Protein AF-A0A1T5EHQ6-F1 (afdb_monomer)

Secondary structure (DSSP, 8-state):
-EEE-TTT--EEE-SSPPP-S--SEEEEEEEEEETTTTEEEEEEEEEEE-TT--EEEEP-

pLDDT: mean 84.18, std 6.43, range [59.72, 92.5]

Organism: NCBI:txid572036

Radius of gyration: 10.79 Å; Cα contacts (8 Å, |Δi|>4): 122; chains: 1; bounding box: 24×22×28 Å

Foldseek 3Di:
DWDQAPPPRDIDDDPDDQDEQDAFDFDAQDWDCDPVVNDIGTDGATWGAYRVSDTDGDDD

Nearest PDB structures (foldseek):
  6qus-assembly1_I  TM=2.799E-01  e=4.761E+00  Homo sapiens

Mean predicted aligned error: 4.78 Å

Solvent-accessible surface area (backbone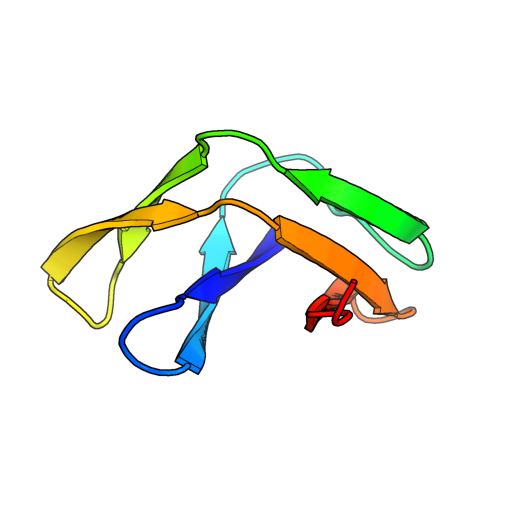 atoms only — not comparable to full-atom values): 3700 Å² total; per-residue (Å²): 50,45,42,68,43,85,89,79,68,45,82,44,81,44,95,60,79,72,52,55,62,40,70,74,44,75,42,75,76,42,72,44,77,35,92,85,73,78,41,79,44,78,43,69,52,37,29,35,22,38,86,85,26,51,58,43,80,57,84,133

Structure (mmCIF, N/CA/C/O backbone):
data_AF-A0A1T5EHQ6-F1
#
_en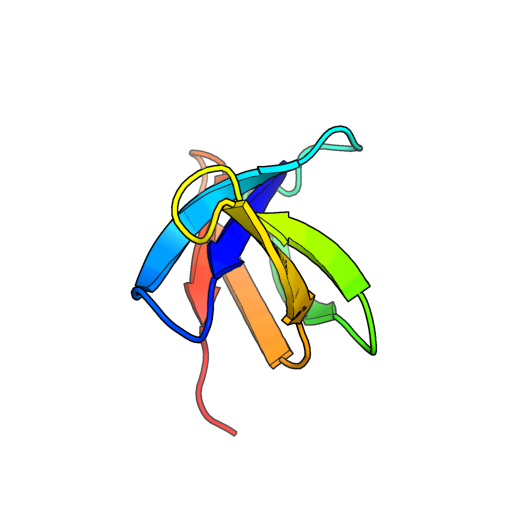try.id   AF-A0A1T5EHQ6-F1
#
loop_
_atom_site.group_PDB
_atom_site.id
_atom_site.type_symbol
_atom_site.label_atom_id
_atom_site.label_alt_id
_atom_site.label_comp_id
_atom_site.label_asym_id
_atom_site.label_entity_id
_atom_site.label_seq_id
_atom_site.pdbx_PDB_ins_code
_atom_site.Cartn_x
_atom_site.Cartn_y
_atom_site.Cartn_z
_atom_site.occupancy
_atom_site.B_iso_or_equiv
_atom_site.auth_seq_id
_atom_site.auth_comp_id
_atom_site.auth_asym_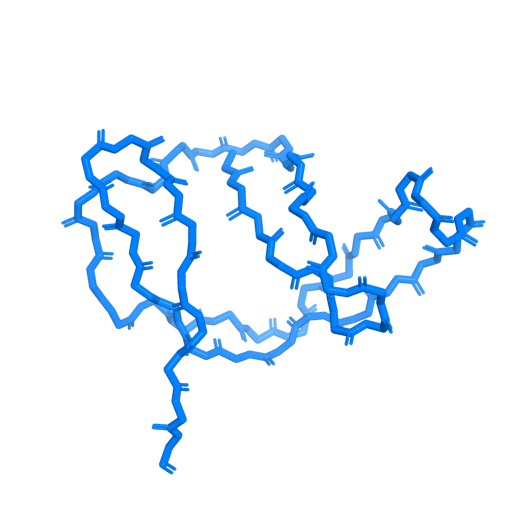id
_atom_site.auth_atom_id
_atom_site.pdbx_PDB_model_num
ATOM 1 N N . MET A 1 1 ? 3.162 7.189 -2.208 1.00 80.38 1 MET A N 1
ATOM 2 C CA . MET A 1 1 ? 2.918 5.974 -1.386 1.00 80.38 1 MET A CA 1
ATOM 3 C C . MET A 1 1 ? 2.639 4.790 -2.299 1.00 80.38 1 MET A C 1
ATOM 5 O O . MET A 1 1 ? 2.265 5.021 -3.437 1.00 80.38 1 MET A O 1
ATOM 9 N N . LYS A 1 2 ? 2.817 3.547 -1.848 1.00 83.44 2 LYS A N 1
ATOM 10 C CA . LYS A 1 2 ? 2.530 2.353 -2.659 1.00 83.44 2 LYS A CA 1
ATOM 11 C C . LYS A 1 2 ? 1.405 1.547 -2.025 1.00 83.44 2 LYS A C 1
ATOM 13 O O . LYS A 1 2 ? 1.437 1.342 -0.823 1.00 83.44 2 LYS A O 1
ATOM 18 N N . ILE A 1 3 ? 0.446 1.055 -2.798 1.00 83.81 3 ILE A N 1
ATOM 19 C CA . ILE A 1 3 ? -0.644 0.206 -2.291 1.00 83.81 3 ILE A CA 1
ATOM 20 C C . ILE A 1 3 ? -0.844 -1.012 -3.183 1.00 83.81 3 ILE A C 1
ATOM 22 O O . ILE A 1 3 ? -0.449 -1.008 -4.343 1.00 83.81 3 ILE A O 1
ATOM 26 N N . ILE A 1 4 ? -1.427 -2.077 -2.634 1.00 83.56 4 ILE A N 1
ATOM 27 C CA . ILE A 1 4 ? -1.730 -3.289 -3.402 1.00 83.56 4 ILE A CA 1
ATOM 28 C C . ILE A 1 4 ? -3.155 -3.170 -3.925 1.00 83.56 4 ILE A C 1
ATOM 30 O O . ILE A 1 4 ? -4.094 -3.119 -3.128 1.00 83.56 4 ILE A O 1
ATOM 34 N N . CYS A 1 5 ? -3.319 -3.166 -5.245 1.00 83.12 5 CYS A N 1
ATOM 35 C CA . CYS A 1 5 ? -4.648 -3.241 -5.833 1.00 83.12 5 CYS A CA 1
ATOM 36 C C . CYS A 1 5 ? -5.289 -4.608 -5.516 1.00 83.12 5 CYS A C 1
ATOM 38 O O . CYS A 1 5 ? -4.638 -5.646 -5.701 1.00 83.12 5 CYS A O 1
ATOM 40 N N . PRO A 1 6 ? -6.547 -4.640 -5.043 1.00 78.50 6 PRO A N 1
ATOM 41 C CA . PRO A 1 6 ? -7.221 -5.877 -4.662 1.00 78.50 6 PRO A CA 1
ATOM 42 C C . PRO A 1 6 ? -7.459 -6.840 -5.833 1.00 78.50 6 PRO A C 1
ATOM 44 O O . PRO A 1 6 ? -7.385 -8.051 -5.617 1.00 78.50 6 PRO A O 1
ATOM 47 N N . ASP A 1 7 ? -7.682 -6.332 -7.047 1.00 80.75 7 ASP A N 1
ATOM 48 C CA . ASP A 1 7 ? -8.175 -7.148 -8.164 1.00 80.75 7 ASP A CA 1
ATOM 49 C C . ASP A 1 7 ? -7.059 -7.912 -8.887 1.00 80.75 7 ASP A C 1
ATOM 51 O O . ASP A 1 7 ? -7.180 -9.110 -9.141 1.00 80.75 7 ASP A O 1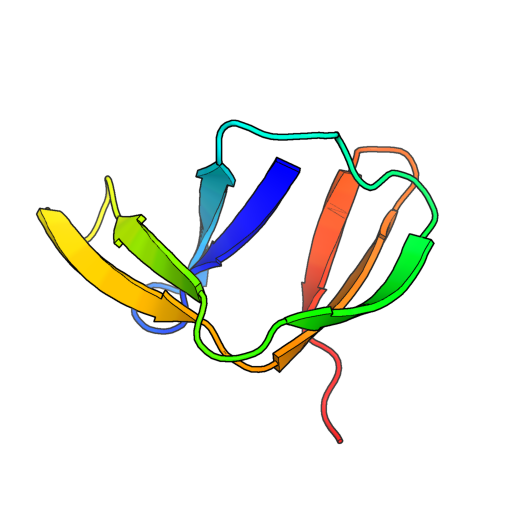
ATOM 55 N N . HIS A 1 8 ? -5.922 -7.262 -9.151 1.00 77.62 8 HIS A N 1
ATOM 56 C CA . HIS A 1 8 ? -4.790 -7.873 -9.868 1.00 77.62 8 HIS A CA 1
ATOM 57 C C . HIS A 1 8 ? -3.539 -8.073 -8.998 1.00 77.62 8 HIS A C 1
ATOM 59 O O . HIS A 1 8 ? -2.512 -8.537 -9.494 1.00 77.62 8 HIS A O 1
ATOM 65 N N . LYS A 1 9 ? -3.600 -7.736 -7.698 1.00 75.50 9 LYS A N 1
ATOM 66 C CA . LYS A 1 9 ? -2.503 -7.902 -6.719 1.00 75.50 9 LYS A CA 1
ATOM 67 C C . LYS A 1 9 ? -1.195 -7.188 -7.089 1.00 75.50 9 LYS A C 1
ATOM 69 O O . LYS A 1 9 ? -0.142 -7.515 -6.544 1.00 75.50 9 LYS A O 1
ATOM 74 N N . GLY A 1 10 ? -1.247 -6.225 -8.006 1.00 76.00 10 GLY A N 1
ATOM 75 C CA . GLY A 1 10 ? -0.101 -5.395 -8.360 1.00 76.00 10 GLY A CA 1
ATOM 76 C C . GLY A 1 10 ? 0.108 -4.262 -7.360 1.00 76.00 10 GLY A C 1
ATOM 77 O O . GLY A 1 10 ? -0.822 -3.851 -6.663 1.00 76.00 10 GLY A O 1
ATOM 78 N N . VAL A 1 11 ? 1.340 -3.757 -7.304 1.00 81.62 11 VAL A N 1
ATOM 79 C CA . VAL A 1 11 ? 1.687 -2.572 -6.515 1.00 81.62 11 VAL A CA 1
ATOM 80 C C . VAL A 1 11 ? 1.433 -1.334 -7.367 1.00 81.62 11 VAL A C 1
ATOM 82 O O . VAL A 1 11 ? 2.008 -1.202 -8.445 1.00 81.62 11 VAL A O 1
ATOM 85 N N . VAL A 1 12 ? 0.585 -0.437 -6.876 1.00 81.38 12 VAL A N 1
ATOM 86 C CA . VAL A 1 12 ? 0.269 0.846 -7.504 1.00 81.38 12 VAL A CA 1
ATOM 87 C C . VAL A 1 12 ? 0.935 1.959 -6.711 1.00 81.38 12 VAL A C 1
ATOM 89 O O . VAL A 1 12 ? 0.833 2.007 -5.483 1.00 81.38 12 VAL A O 1
ATOM 92 N N . GLU A 1 13 ? 1.628 2.851 -7.411 1.00 82.62 13 GLU A N 1
ATOM 93 C CA . GLU A 1 13 ? 2.163 4.071 -6.821 1.00 82.62 13 GLU A CA 1
ATOM 94 C C . GLU A 1 13 ? 1.096 5.167 -6.853 1.00 82.62 13 GLU A C 1
ATOM 96 O O . GLU A 1 13 ? 0.549 5.492 -7.900 1.00 82.62 13 GLU A O 1
ATOM 101 N N . 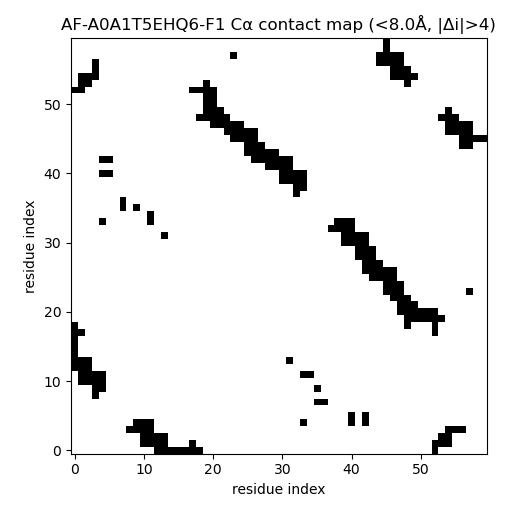VAL A 1 14 ? 0.793 5.727 -5.686 1.00 77.38 14 VAL A N 1
ATOM 102 C CA . VAL A 1 14 ? -0.214 6.770 -5.500 1.00 77.38 14 VAL A CA 1
ATOM 103 C C . VAL A 1 14 ? 0.467 8.044 -5.036 1.00 77.38 14 VAL A C 1
ATOM 105 O O . VAL A 1 14 ? 1.315 8.028 -4.131 1.00 77.38 14 VAL A O 1
ATOM 108 N N . THR A 1 15 ? 0.085 9.162 -5.643 1.00 74.25 15 THR A N 1
ATOM 109 C CA . THR A 1 15 ? 0.591 10.488 -5.297 1.00 74.25 15 THR A CA 1
ATOM 110 C C . THR A 1 15 ? 0.120 10.865 -3.891 1.00 74.25 15 THR A C 1
ATOM 112 O O . THR A 1 15 ? -1.070 10.853 -3.596 1.00 74.25 15 THR A O 1
ATOM 115 N N . GLY A 1 16 ? 1.056 11.160 -2.990 1.00 72.81 16 GLY A N 1
ATOM 116 C CA . GLY A 1 16 ? 0.754 11.445 -1.587 1.00 72.81 16 GLY A CA 1
ATOM 117 C C . GLY A 1 16 ? 1.971 11.260 -0.687 1.00 72.81 16 GLY A C 1
ATOM 118 O O . GLY A 1 16 ? 3.032 10.824 -1.146 1.00 72.81 16 GLY A O 1
ATOM 119 N N . ALA A 1 17 ? 1.815 11.581 0.599 1.00 74.06 17 ALA A N 1
ATOM 120 C CA . ALA A 1 17 ? 2.878 11.417 1.585 1.00 74.06 17 ALA A CA 1
ATOM 121 C C . ALA A 1 17 ? 3.360 9.952 1.624 1.00 74.06 17 ALA A C 1
ATOM 123 O O . ALA A 1 17 ? 2.537 9.034 1.646 1.00 74.06 17 ALA A O 1
ATOM 124 N N . PRO A 1 18 ? 4.677 9.693 1.591 1.00 72.00 18 PRO A N 1
ATOM 125 C CA . PRO A 1 18 ? 5.188 8.334 1.685 1.00 72.00 18 PRO A CA 1
ATOM 126 C C . PRO A 1 18 ? 4.999 7.795 3.110 1.00 72.00 18 PRO A C 1
ATOM 128 O O . PRO A 1 18 ? 5.446 8.409 4.076 1.00 72.00 18 PRO A O 1
ATOM 131 N N . TYR A 1 19 ? 4.369 6.626 3.238 1.00 78.62 19 TYR A N 1
ATOM 132 C CA . TYR A 1 19 ? 4.391 5.837 4.470 1.00 78.62 19 TYR A CA 1
ATOM 133 C C . TYR A 1 19 ? 5.606 4.909 4.419 1.00 78.62 19 TYR A C 1
ATOM 135 O O . TYR A 1 19 ? 5.701 4.065 3.529 1.00 78.62 19 TYR A O 1
ATOM 143 N N . ILE A 1 20 ? 6.552 5.102 5.339 1.00 84.88 20 ILE A N 1
ATOM 144 C CA . ILE A 1 20 ? 7.790 4.321 5.440 1.00 84.88 20 ILE A CA 1
ATOM 145 C C . ILE A 1 20 ? 7.926 3.858 6.885 1.00 84.88 20 ILE A C 1
ATOM 147 O O . ILE A 1 20 ? 7.794 4.667 7.803 1.00 84.88 20 ILE A O 1
ATOM 151 N N . SER A 1 21 ? 8.166 2.564 7.083 1.00 89.56 21 SER A N 1
ATOM 152 C CA . SER A 1 21 ? 8.295 1.950 8.412 1.00 89.56 21 SER A CA 1
ATOM 153 C C . SER A 1 21 ? 7.080 2.178 9.324 1.00 89.56 21 SER A C 1
ATOM 155 O O . SER A 1 21 ? 7.206 2.193 10.551 1.00 89.56 21 SER A O 1
ATOM 157 N N . VAL A 1 22 ? 5.892 2.360 8.737 1.00 90.38 22 VAL A N 1
ATOM 158 C CA . VAL A 1 22 ? 4.630 2.547 9.465 1.00 90.38 22 VAL A CA 1
ATOM 159 C C . VAL A 1 22 ? 3.868 1.232 9.483 1.00 90.38 22 VAL A C 1
ATOM 161 O O . VAL A 1 22 ? 3.655 0.614 8.444 1.00 90.38 22 VAL A O 1
ATOM 164 N N . LYS A 1 23 ? 3.415 0.819 10.666 1.00 91.81 23 LYS A N 1
ATOM 165 C CA . LYS A 1 23 ? 2.617 -0.395 10.844 1.00 91.81 23 LYS A CA 1
ATOM 166 C C . LYS A 1 23 ? 1.153 -0.068 11.093 1.00 91.81 23 LYS A C 1
ATOM 168 O O . LYS A 1 23 ? 0.833 0.950 11.704 1.00 91.81 23 LYS A O 1
ATOM 173 N N . ASN A 1 24 ? 0.290 -0.990 10.692 1.00 90.75 24 ASN A N 1
ATOM 174 C CA . ASN A 1 24 ? -1.130 -1.028 10.993 1.00 90.75 24 ASN A CA 1
ATOM 175 C C . ASN A 1 24 ? -1.906 0.200 10.483 1.00 90.75 24 ASN A C 1
ATOM 177 O O . ASN A 1 24 ? -2.806 0.711 11.152 1.00 90.75 24 ASN A O 1
ATOM 181 N N . VAL A 1 25 ? -1.550 0.668 9.285 1.00 90.19 25 VAL A N 1
ATOM 182 C CA . VAL A 1 25 ? -2.238 1.762 8.593 1.00 90.19 25 VAL A CA 1
ATOM 183 C C . VAL A 1 25 ? -3.600 1.268 8.131 1.00 90.19 25 VAL A C 1
ATOM 185 O O . VAL A 1 25 ? -3.678 0.325 7.347 1.00 90.19 25 VAL A O 1
ATOM 188 N N . LEU A 1 26 ? -4.665 1.904 8.610 1.00 90.25 26 LEU A N 1
ATOM 189 C CA . LEU A 1 26 ? -6.025 1.670 8.139 1.00 90.25 26 LEU A CA 1
ATOM 190 C C . LEU A 1 26 ? -6.315 2.600 6.956 1.00 90.25 26 LEU A C 1
ATOM 192 O O . LEU A 1 26 ? -6.184 3.815 7.081 1.00 90.25 26 LEU A O 1
ATOM 196 N N . ILE A 1 27 ? -6.702 2.017 5.826 1.00 88.69 27 ILE A N 1
ATOM 197 C CA . ILE A 1 27 ? -7.206 2.728 4.652 1.00 88.69 27 ILE A CA 1
ATOM 198 C C . ILE A 1 27 ? -8.684 2.366 4.509 1.00 88.69 27 ILE A C 1
ATOM 200 O O . ILE A 1 27 ? -9.014 1.180 4.406 1.00 88.69 27 ILE A O 1
ATOM 204 N N . GLU A 1 28 ? -9.549 3.378 4.521 1.00 89.25 28 GLU A N 1
ATOM 205 C CA . GLU A 1 28 ? -10.998 3.253 4.333 1.00 89.25 28 GLU A CA 1
ATOM 206 C C . GLU A 1 28 ? -11.395 4.004 3.060 1.00 89.25 28 GLU A C 1
ATOM 208 O O . GLU A 1 28 ? -11.085 5.187 2.919 1.00 89.25 28 GLU A O 1
ATOM 213 N N . ASP A 1 29 ? -12.037 3.291 2.134 1.00 87.69 29 ASP A N 1
ATOM 214 C CA . ASP A 1 29 ? -12.704 3.832 0.944 1.00 87.69 29 ASP A CA 1
ATOM 215 C C . ASP A 1 29 ? -11.808 4.687 0.030 1.00 87.69 29 ASP A C 1
ATOM 217 O O . ASP A 1 29 ? -12.242 5.670 -0.573 1.00 87.69 29 ASP A O 1
ATOM 221 N N . LEU A 1 30 ? -10.537 4.297 -0.114 1.00 86.50 30 LEU A N 1
ATOM 222 C CA . LEU A 1 30 ? -9.616 4.965 -1.028 1.00 86.50 30 LEU A CA 1
ATOM 223 C C . LEU A 1 30 ? -9.915 4.546 -2.470 1.00 86.50 30 LEU A C 1
ATOM 225 O O . LEU A 1 30 ? -9.640 3.410 -2.849 1.00 86.50 30 LEU A O 1
ATOM 229 N N . VAL A 1 31 ? -10.423 5.469 -3.282 1.00 86.38 31 VAL A N 1
ATOM 230 C CA . VAL A 1 31 ? -10.602 5.257 -4.725 1.00 86.38 31 VAL A CA 1
ATOM 231 C C . VAL A 1 31 ? -9.352 5.720 -5.463 1.00 86.38 31 VAL A C 1
ATOM 233 O O . VAL A 1 31 ? -8.906 6.854 -5.283 1.00 86.38 31 VAL A O 1
ATOM 236 N N . ILE A 1 32 ? -8.780 4.840 -6.281 1.00 84.94 32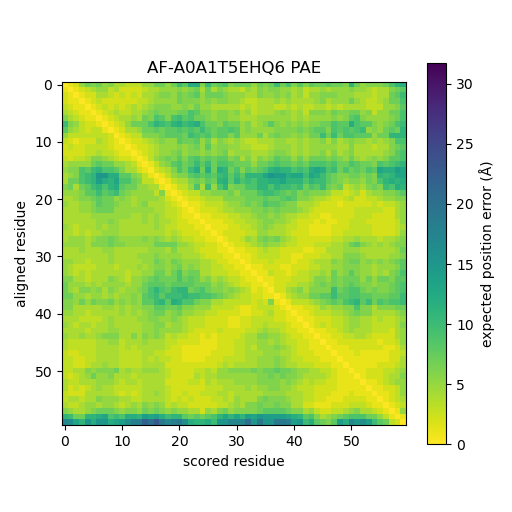 ILE A N 1
ATOM 237 C CA . ILE A 1 32 ? -7.677 5.176 -7.184 1.00 84.94 32 ILE A CA 1
ATOM 238 C C . ILE A 1 32 ? -7.942 4.612 -8.574 1.00 84.94 32 ILE A C 1
ATOM 240 O O . ILE A 1 32 ? -8.543 3.550 -8.719 1.00 84.94 32 ILE A O 1
ATOM 244 N N . GLU A 1 33 ? -7.432 5.290 -9.593 1.00 84.75 33 GLU A N 1
ATOM 245 C CA . GLU A 1 33 ? -7.325 4.711 -10.925 1.00 84.75 33 GLU A CA 1
ATOM 246 C C . GLU A 1 33 ? -6.169 3.711 -10.926 1.00 84.75 33 GLU A C 1
ATOM 248 O O . GLU A 1 33 ? -5.025 4.040 -10.587 1.00 84.75 33 GLU A O 1
ATOM 253 N N . CYS A 1 34 ? -6.469 2.458 -11.250 1.00 81.94 34 CYS A N 1
ATOM 254 C CA . CYS A 1 34 ? -5.441 1.447 -11.345 1.00 81.94 34 CYS A CA 1
ATOM 255 C C . CYS A 1 34 ? -4.837 1.435 -12.761 1.00 81.94 34 CYS A C 1
ATOM 257 O O . CYS A 1 34 ? -5.546 1.093 -13.707 1.00 81.94 34 CYS A O 1
ATOM 259 N N . PRO A 1 35 ? -3.517 1.656 -12.930 1.00 77.94 35 PRO A N 1
ATOM 260 C CA . PRO A 1 35 ? -2.877 1.649 -14.250 1.00 77.94 35 PRO A CA 1
ATOM 261 C C . PRO A 1 35 ? -2.837 0.262 -14.912 1.00 77.94 35 PRO A C 1
ATOM 263 O O . PRO A 1 35 ? -2.420 0.145 -16.058 1.00 77.94 35 PRO A O 1
ATOM 266 N N . VAL A 1 36 ? -3.199 -0.799 -14.182 1.00 81.88 36 VAL A N 1
ATOM 267 C CA . VAL A 1 36 ? -3.275 -2.172 -14.704 1.00 81.88 36 VAL A CA 1
ATOM 268 C C . VAL A 1 36 ? -4.709 -2.560 -15.054 1.00 81.88 36 VAL A C 1
ATOM 270 O O . VAL A 1 36 ? -4.908 -3.277 -16.028 1.00 81.88 36 VAL A O 1
ATOM 273 N N . CYS A 1 37 ? -5.696 -2.126 -14.263 1.00 78.38 37 CYS A N 1
ATOM 274 C CA . CYS A 1 37 ? -7.103 -2.391 -14.571 1.00 78.38 37 CYS A CA 1
ATOM 275 C C . CYS A 1 37 ? -7.654 -1.438 -15.634 1.00 78.38 37 CYS A C 1
ATOM 277 O O . CYS A 1 37 ? -8.664 -1.773 -16.235 1.00 78.38 37 CYS A O 1
ATOM 279 N N . GLU A 1 38 ? 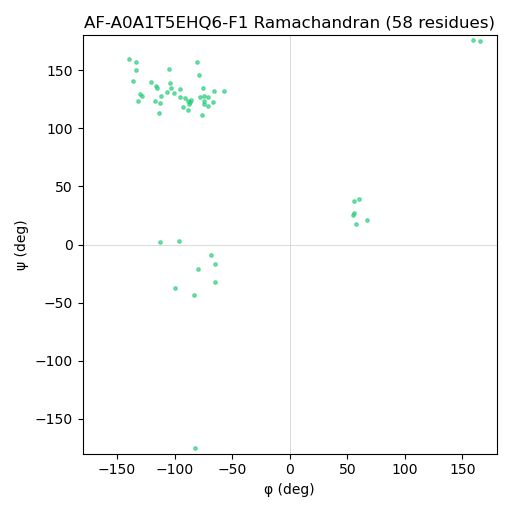-7.021 -0.273 -15.825 1.00 83.62 38 GLU A N 1
ATOM 280 C CA . GLU A 1 38 ? -7.577 0.850 -16.600 1.00 83.62 38 GLU A CA 1
ATOM 281 C C . GLU A 1 38 ? -8.968 1.284 -16.086 1.00 83.62 38 GLU A C 1
ATOM 283 O O . GLU A 1 38 ? -9.766 1.850 -16.823 1.00 83.62 38 GLU A O 1
ATOM 288 N N . ASP A 1 39 ? -9.234 1.022 -14.801 1.00 83.94 39 ASP A N 1
ATOM 289 C CA . ASP A 1 39 ? -10.502 1.253 -14.110 1.00 83.94 39 ASP A CA 1
ATOM 290 C C . ASP A 1 39 ? -10.253 1.808 -12.697 1.00 83.94 39 ASP A C 1
ATOM 292 O O . ASP A 1 39 ? -9.176 1.638 -12.101 1.00 83.94 39 ASP A O 1
ATOM 296 N N . GLU A 1 40 ? -11.281 2.449 -12.139 1.00 86.88 40 GLU A N 1
ATOM 297 C CA . GLU A 1 40 ? -11.302 2.896 -10.748 1.00 86.88 40 GLU A CA 1
ATOM 298 C C . GLU A 1 40 ? -11.511 1.711 -9.798 1.00 86.88 40 GLU A C 1
ATOM 300 O O . GLU A 1 40 ? -12.468 0.944 -9.915 1.00 86.88 40 GLU A O 1
ATOM 305 N N . VAL A 1 41 ? -10.627 1.585 -8.809 1.00 86.44 41 VAL A N 1
ATOM 306 C CA . VAL A 1 41 ? -10.693 0.541 -7.785 1.00 86.44 41 VAL A CA 1
ATOM 307 C C . VAL A 1 41 ? -10.809 1.161 -6.401 1.00 86.44 41 VAL A C 1
ATOM 309 O O . VAL A 1 41 ? -10.144 2.147 -6.078 1.00 86.44 41 VAL A O 1
ATOM 312 N N . MET A 1 42 ? -11.637 0.547 -5.556 1.00 88.00 42 MET A N 1
ATOM 313 C CA . MET A 1 42 ? -11.787 0.930 -4.156 1.00 88.00 42 MET A CA 1
ATOM 314 C C . MET A 1 42 ? -10.892 0.063 -3.270 1.00 88.00 42 MET A C 1
ATOM 316 O O . MET A 1 42 ? -10.939 -1.169 -3.307 1.00 88.00 42 MET A O 1
ATOM 320 N N . ILE A 1 43 ? -10.075 0.713 -2.450 1.00 86.38 43 ILE A N 1
ATOM 321 C CA . ILE A 1 43 ? -9.102 0.076 -1.574 1.00 86.38 43 ILE A CA 1
ATOM 322 C C . ILE A 1 43 ? -9.506 0.314 -0.129 1.00 86.38 43 ILE A C 1
ATOM 324 O O . ILE A 1 43 ? -9.407 1.421 0.394 1.00 86.38 43 ILE A O 1
ATOM 328 N N . THR A 1 44 ? -9.877 -0.786 0.524 1.00 88.50 44 THR A N 1
ATOM 329 C CA . THR A 1 44 ? -10.174 -0.829 1.955 1.00 88.50 44 THR A CA 1
ATOM 330 C C . THR A 1 44 ? -9.372 -1.959 2.602 1.00 88.50 44 THR A C 1
ATOM 332 O O . THR A 1 44 ? -9.368 -3.109 2.136 1.00 88.50 44 THR A O 1
ATOM 335 N N . GLY A 1 45 ? -8.631 -1.643 3.665 1.00 88.56 45 GLY A N 1
ATOM 336 C CA . GLY A 1 45 ? -7.818 -2.629 4.374 1.00 88.56 45 GLY A CA 1
ATOM 337 C C . GLY A 1 45 ? -6.777 -2.048 5.324 1.00 88.56 45 GLY A C 1
ATOM 338 O O . GLY A 1 45 ? -6.569 -0.839 5.398 1.00 88.56 45 GLY A O 1
ATOM 339 N N . ARG A 1 46 ? -6.108 -2.947 6.054 1.00 91.06 46 ARG A N 1
ATOM 340 C CA . ARG A 1 46 ? -4.969 -2.617 6.915 1.00 91.06 46 ARG A CA 1
ATOM 341 C C . ARG A 1 46 ? -3.653 -3.032 6.267 1.00 91.06 46 ARG A C 1
ATOM 343 O O . ARG A 1 46 ? -3.563 -4.119 5.687 1.00 91.06 46 ARG A O 1
ATOM 350 N N . PHE A 1 47 ? -2.645 -2.174 6.392 1.00 90.62 47 PHE A N 1
ATOM 351 C CA . PHE A 1 47 ? -1.354 -2.333 5.733 1.00 90.62 47 PHE A CA 1
ATOM 352 C C . PHE A 1 47 ? -0.183 -2.033 6.670 1.00 90.62 47 PHE A C 1
ATOM 354 O O . PHE A 1 47 ? -0.213 -1.065 7.433 1.00 90.62 47 PHE A O 1
ATOM 361 N N . ASP A 1 48 ? 0.866 -2.842 6.545 1.00 92.50 48 ASP A N 1
ATOM 362 C CA . ASP A 1 48 ? 2.194 -2.558 7.083 1.00 92.50 48 ASP A CA 1
ATOM 363 C C . ASP A 1 48 ? 3.111 -2.106 5.943 1.00 92.50 48 ASP A C 1
ATOM 365 O O . ASP A 1 48 ? 3.132 -2.730 4.879 1.00 92.50 48 ASP A O 1
ATOM 369 N N . TYR A 1 49 ? 3.872 -1.041 6.181 1.00 91.62 49 TYR A N 1
ATOM 370 C CA . TYR A 1 49 ? 4.853 -0.479 5.259 1.00 91.62 49 TYR A CA 1
ATOM 371 C C . TYR A 1 49 ? 6.260 -0.690 5.807 1.00 91.62 49 TYR A C 1
ATOM 373 O O . TYR A 1 49 ? 6.547 -0.330 6.951 1.00 91.62 49 TYR A O 1
ATOM 381 N N . ASP A 1 50 ? 7.141 -1.256 4.988 1.00 91.00 50 ASP A N 1
ATOM 382 C CA . ASP A 1 50 ? 8.546 -1.448 5.345 1.00 91.00 50 ASP A CA 1
ATOM 383 C C . ASP A 1 50 ? 9.401 -0.182 5.128 1.00 91.00 50 ASP A C 1
ATOM 385 O O . ASP A 1 50 ? 8.901 0.893 4.781 1.00 91.00 50 ASP A O 1
ATOM 389 N N . GLU A 1 51 ? 10.714 -0.308 5.337 1.00 90.38 51 GLU A N 1
ATOM 390 C CA . GLU A 1 51 ? 11.699 0.771 5.154 1.00 90.38 51 GLU A CA 1
ATOM 391 C C . GLU A 1 51 ? 11.824 1.243 3.694 1.00 90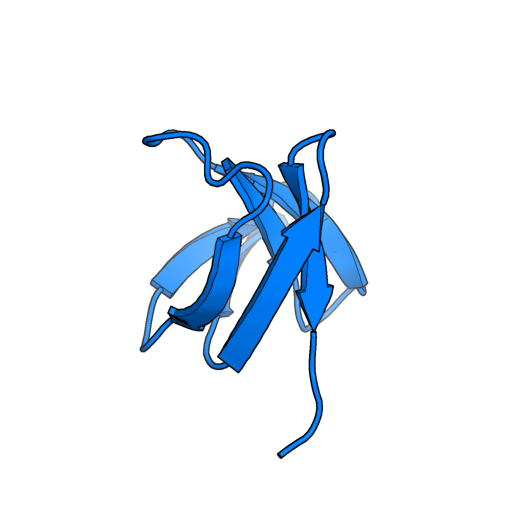.38 51 GLU A C 1
ATOM 393 O O . GLU A 1 51 ? 12.327 2.333 3.431 1.00 90.38 51 GLU A O 1
ATOM 398 N N . SER A 1 52 ? 11.340 0.448 2.736 1.00 88.31 52 SER A N 1
ATOM 399 C CA . SER A 1 52 ? 11.279 0.793 1.312 1.00 88.31 52 SER A CA 1
ATOM 400 C C . SER A 1 52 ? 9.911 1.358 0.899 1.00 88.31 52 SER A C 1
ATOM 402 O O . SER A 1 52 ? 9.679 1.617 -0.287 1.00 88.31 52 SER A O 1
ATOM 404 N N . GLY A 1 53 ? 8.987 1.523 1.854 1.00 87.12 53 GLY A N 1
ATOM 405 C CA . GLY A 1 53 ? 7.607 1.930 1.607 1.00 87.12 53 GLY A CA 1
ATOM 406 C C . GLY A 1 53 ? 6.793 0.881 0.845 1.00 87.12 53 GLY A C 1
ATOM 407 O O . GLY A 1 53 ? 5.801 1.237 0.207 1.00 87.12 53 GLY A O 1
ATOM 408 N N . GLN A 1 54 ? 7.214 -0.390 0.854 1.00 88.75 54 GLN A N 1
ATOM 409 C CA . GLN A 1 54 ? 6.457 -1.478 0.244 1.00 88.75 54 GLN A CA 1
ATOM 410 C C . GLN A 1 54 ? 5.299 -1.877 1.168 1.00 88.75 54 GLN A C 1
ATOM 412 O O . GLN A 1 54 ? 5.530 -2.174 2.344 1.00 88.75 54 GLN A O 1
ATOM 417 N N . PRO A 1 55 ? 4.059 -1.905 0.655 1.00 91.38 55 PRO A N 1
ATOM 418 C CA . PRO A 1 55 ? 2.894 -2.299 1.428 1.00 91.38 55 PRO A CA 1
ATOM 419 C C . PRO A 1 55 ? 2.806 -3.822 1.555 1.00 91.38 55 PRO A C 1
ATOM 421 O O . PRO A 1 55 ? 3.068 -4.568 0.611 1.00 91.38 55 PRO A O 1
ATOM 424 N N . SER A 1 56 ? 2.309 -4.286 2.694 1.00 90.81 56 SER A N 1
ATOM 425 C CA . SER A 1 56 ? 1.861 -5.661 2.902 1.00 90.81 56 SER A CA 1
ATOM 426 C C . SER A 1 56 ? 0.485 -5.650 3.563 1.00 90.81 56 SER A C 1
ATOM 428 O O . SER A 1 56 ? 0.278 -5.015 4.596 1.00 90.81 56 SER A O 1
ATOM 430 N N . LYS A 1 57 ? -0.499 -6.303 2.930 1.00 87.75 57 LYS A N 1
ATOM 431 C CA . LYS A 1 57 ? -1.863 -6.375 3.467 1.00 87.75 57 LYS A CA 1
ATOM 432 C C . LYS A 1 57 ? -1.885 -7.359 4.632 1.00 87.75 57 LYS A C 1
ATOM 434 O O . LYS A 1 57 ? -1.548 -8.529 4.449 1.00 87.75 57 LYS A O 1
ATOM 439 N N . ILE A 1 58 ? -2.331 -6.905 5.797 1.00 90.31 58 ILE A N 1
ATOM 440 C CA . ILE A 1 58 ? -2.495 -7.766 6.969 1.00 90.31 58 ILE A CA 1
ATOM 441 C C . ILE A 1 58 ? -3.946 -8.252 7.045 1.00 90.31 58 ILE A C 1
ATOM 443 O O . ILE A 1 58 ? -4.888 -7.486 6.824 1.00 90.31 58 ILE A O 1
ATOM 447 N N . LYS A 1 59 ? -4.134 -9.556 7.284 1.00 73.75 59 LYS A N 1
ATOM 448 C CA . LYS A 1 59 ? -5.465 -10.132 7.525 1.00 73.75 59 LYS A CA 1
ATOM 449 C C . LYS A 1 59 ? -5.906 -9.762 8.941 1.00 73.75 59 LYS A C 1
ATOM 451 O O . LYS A 1 59 ? -5.093 -9.848 9.859 1.00 73.75 59 LYS A O 1
ATOM 456 N N . GLN A 1 60 ? -7.160 -9.328 9.071 1.00 59.72 60 GLN A N 1
ATOM 457 C CA . GLN A 1 60 ? -7.836 -9.218 10.366 1.00 59.72 60 GLN A CA 1
ATOM 458 C C . GLN 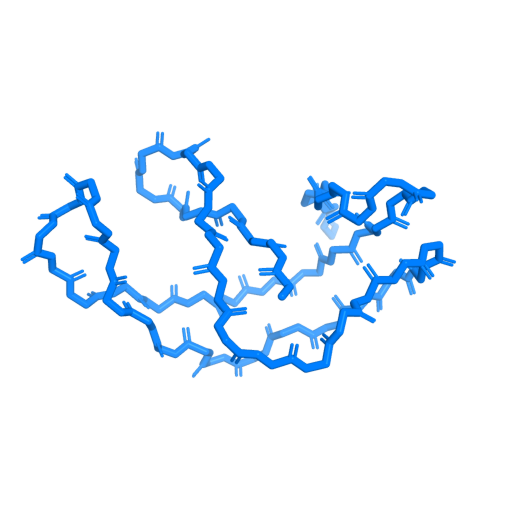A 1 60 ? -8.039 -10.603 10.976 1.00 59.72 60 GLN A C 1
ATOM 460 O O . GLN A 1 60 ? -8.272 -11.552 10.189 1.00 59.72 60 GLN A O 1
#

Sequence (60 aa):
MKIICPDHKGVVEVTGAPYISVKNVLIEDLVIECPVCEDEVMITGRFDYDESGQPSKIKQ